Protein AF-A0A4Y2DB58-F1 (afdb_monomer)

Structure (mmCIF, N/CA/C/O backbone):
data_AF-A0A4Y2DB58-F1
#
_entry.id   AF-A0A4Y2DB58-F1
#
loop_
_atom_site.group_PDB
_atom_site.id
_atom_site.type_symbol
_atom_site.label_atom_id
_atom_site.label_alt_id
_atom_site.label_comp_id
_atom_site.label_asym_id
_atom_site.label_entity_id
_atom_site.label_seq_id
_atom_site.pdbx_PDB_ins_code
_atom_site.Cartn_x
_atom_site.Cartn_y
_atom_site.Cartn_z
_atom_site.occupancy
_atom_site.B_iso_or_equiv
_atom_site.auth_seq_id
_atom_site.auth_comp_id
_atom_site.auth_asym_id
_atom_site.auth_atom_id
_atom_site.pdbx_PDB_model_num
ATOM 1 N N . MET A 1 1 ? -13.219 24.966 27.062 1.00 61.16 1 MET A N 1
ATOM 2 C CA . MET A 1 1 ? -11.908 24.393 26.694 1.00 61.16 1 MET A CA 1
ATOM 3 C C . MET A 1 1 ? -12.180 23.320 25.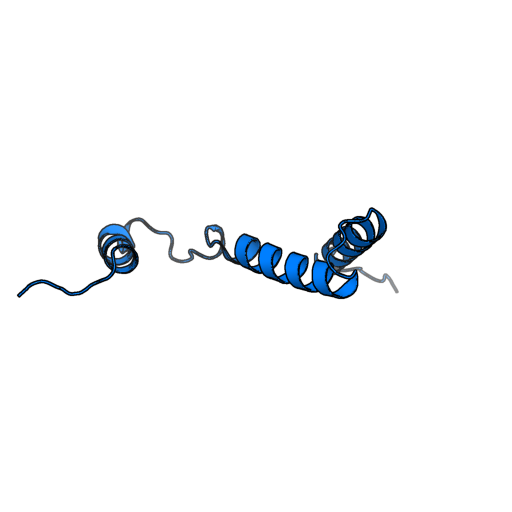652 1.00 61.16 1 MET A C 1
ATOM 5 O O . MET A 1 1 ? -12.712 22.279 26.007 1.00 61.16 1 MET A O 1
ATOM 9 N N . GLY A 1 2 ? -11.994 23.630 24.366 1.00 61.97 2 GLY A N 1
ATOM 10 C CA . GLY A 1 2 ? -12.282 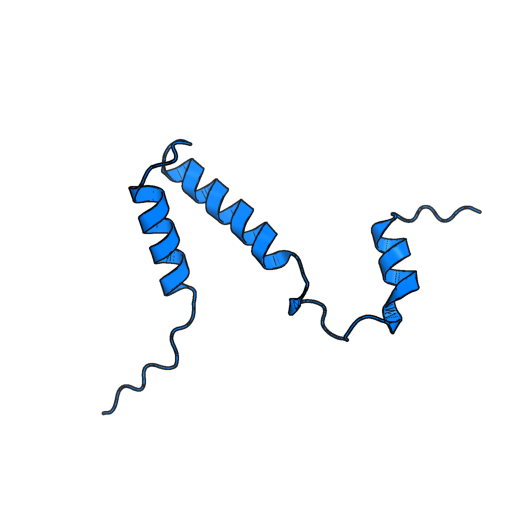22.694 23.274 1.00 61.97 2 GLY A CA 1
ATOM 11 C C . 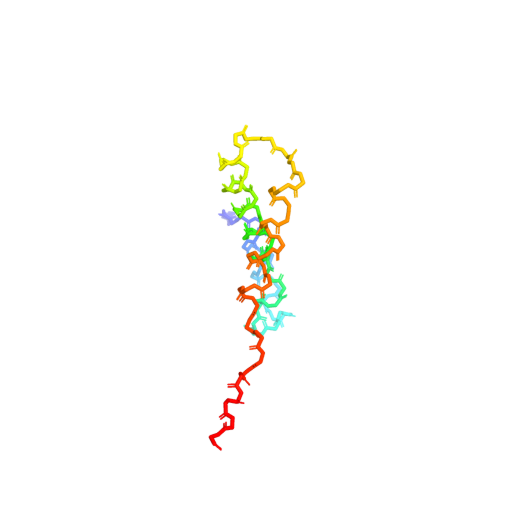GLY A 1 2 ? -11.144 21.690 23.137 1.00 61.97 2 GLY A C 1
ATOM 12 O O . GLY A 1 2 ? -9.987 22.094 23.056 1.00 61.97 2 GLY A O 1
ATOM 13 N N . CYS A 1 3 ? -11.460 20.398 23.174 1.00 67.88 3 CYS A N 1
ATOM 14 C CA . CYS A 1 3 ? -10.473 19.345 22.974 1.00 67.88 3 CYS A CA 1
ATOM 15 C C . CYS A 1 3 ? -9.941 19.418 21.534 1.00 67.88 3 CYS A C 1
ATOM 17 O O . CYS A 1 3 ? -10.718 19.404 20.583 1.00 67.88 3 CYS A O 1
ATOM 19 N N . ASN A 1 4 ? -8.621 19.517 21.378 1.00 83.81 4 ASN A N 1
ATOM 20 C CA . ASN A 1 4 ? -7.948 19.611 20.083 1.00 83.81 4 ASN A CA 1
ATOM 21 C C . ASN A 1 4 ? -7.617 18.197 19.576 1.00 83.81 4 ASN A C 1
ATOM 23 O O . ASN A 1 4 ? -6.456 17.818 19.431 1.00 83.81 4 ASN A O 1
ATOM 27 N N . MET A 1 5 ? -8.646 17.366 19.425 1.00 88.12 5 MET A N 1
ATOM 28 C CA . MET A 1 5 ? -8.499 15.960 19.062 1.00 88.12 5 MET A CA 1
ATOM 29 C C . MET A 1 5 ? -8.912 15.753 17.607 1.00 88.12 5 MET A C 1
ATOM 31 O O . MET A 1 5 ? -9.913 16.296 17.139 1.00 88.12 5 MET A O 1
ATOM 35 N N . SER A 1 6 ? -8.119 14.976 16.868 1.00 91.81 6 SER A N 1
ATOM 36 C CA . SER A 1 6 ? -8.448 14.662 15.480 1.00 91.81 6 SER A CA 1
ATOM 37 C C . SER A 1 6 ? -9.723 13.821 15.416 1.00 91.81 6 SER A C 1
ATOM 39 O O . SER A 1 6 ? -10.002 13.017 16.309 1.00 91.81 6 SER A O 1
ATOM 41 N N . LEU A 1 7 ? -10.481 13.970 14.330 1.00 90.69 7 LEU A N 1
ATOM 42 C CA . LEU A 1 7 ? -11.744 13.255 14.132 1.00 90.69 7 LEU A CA 1
ATOM 43 C C . LEU A 1 7 ? -11.593 11.732 14.293 1.00 90.69 7 LEU A C 1
ATOM 45 O O . LEU A 1 7 ? -12.463 11.084 14.865 1.00 90.69 7 LEU A O 1
ATOM 49 N N . LYS A 1 8 ? -10.460 11.170 13.850 1.00 87.75 8 LYS A N 1
ATOM 50 C CA . LYS A 1 8 ? -10.154 9.738 13.979 1.00 87.75 8 LYS A CA 1
ATOM 51 C C . LYS A 1 8 ? -10.036 9.292 15.439 1.00 87.75 8 LYS A C 1
ATOM 53 O O . LYS A 1 8 ? -10.597 8.264 15.799 1.00 87.75 8 LYS A O 1
ATOM 58 N N . ILE A 1 9 ? -9.337 10.062 16.278 1.00 88.50 9 ILE A N 1
ATOM 59 C CA . ILE A 1 9 ? -9.175 9.730 17.703 1.00 88.50 9 ILE A CA 1
ATOM 60 C C . ILE A 1 9 ? -10.497 9.927 18.447 1.00 88.50 9 ILE A C 1
ATOM 62 O O . ILE A 1 9 ? -10.858 9.090 19.270 1.00 88.50 9 ILE A O 1
ATOM 66 N N . HIS A 1 10 ? -11.255 10.973 18.102 1.00 90.69 10 HIS A N 1
ATOM 67 C CA . HIS A 1 10 ? -12.596 11.180 18.645 1.00 90.69 10 HIS A CA 1
ATOM 68 C C . HIS A 1 10 ? -13.515 9.988 18.355 1.00 90.69 10 HIS A C 1
ATOM 70 O O . HIS A 1 10 ? -14.156 9.472 19.265 1.00 90.69 10 HIS A O 1
ATOM 76 N N . PHE A 1 11 ? -13.534 9.516 17.107 1.00 88.44 11 PHE A N 1
ATOM 77 C CA . PHE A 1 11 ? -14.340 8.369 16.700 1.00 88.44 11 PHE A CA 1
ATOM 78 C C . PHE A 1 11 ? -13.905 7.073 17.397 1.00 88.44 11 PHE A C 1
ATOM 80 O O . PHE A 1 11 ? -14.744 6.334 17.905 1.00 88.44 11 PHE A O 1
ATOM 87 N N . LEU A 1 12 ? -12.596 6.816 17.480 1.00 88.50 12 LEU A N 1
ATOM 88 C CA . LEU A 1 12 ? -12.064 5.638 18.166 1.00 88.50 12 LEU A CA 1
ATOM 89 C C . LEU A 1 12 ? -12.438 5.630 19.654 1.00 88.50 12 LEU A C 1
ATOM 91 O O . LEU A 1 12 ? -12.882 4.609 20.163 1.00 88.50 12 LEU A O 1
ATOM 95 N N . HIS A 1 13 ? -12.303 6.770 20.336 1.00 87.44 13 HIS A N 1
ATOM 96 C CA . HIS A 1 13 ? -12.630 6.894 21.755 1.00 87.44 13 HIS A CA 1
ATOM 97 C C . HIS A 1 13 ? -14.133 6.735 22.021 1.00 87.44 13 HIS A C 1
ATOM 99 O O . HIS A 1 13 ? -14.523 6.026 22.943 1.00 87.44 13 HIS A O 1
ATOM 105 N N . SER A 1 14 ? -14.991 7.371 21.216 1.00 89.81 14 SER A N 1
ATOM 106 C CA . SER A 1 14 ? -16.451 7.290 21.377 1.00 89.81 14 SER A CA 1
ATOM 107 C C . SER A 1 14 ? -17.031 5.907 21.084 1.00 89.81 14 SER A C 1
ATOM 109 O O . SER A 1 14 ? -18.124 5.610 21.558 1.00 89.81 14 SER A O 1
ATOM 111 N N . HIS A 1 15 ? -16.328 5.074 20.314 1.00 88.81 15 HIS A N 1
ATOM 112 C CA . HIS A 1 15 ? -16.825 3.768 19.887 1.00 88.81 15 HIS A CA 1
ATOM 113 C C . HIS A 1 15 ? -15.970 2.588 20.350 1.00 88.81 15 HIS A C 1
ATOM 115 O O . HIS A 1 15 ? -16.168 1.477 19.866 1.00 88.81 15 HIS A O 1
ATOM 121 N N . LEU A 1 16 ? -15.044 2.806 21.289 1.00 87.06 16 LEU A N 1
ATOM 122 C CA . LEU A 1 16 ? -14.083 1.786 21.712 1.00 87.06 16 LEU A CA 1
ATOM 123 C C . LEU A 1 16 ? -14.768 0.494 22.186 1.00 87.06 16 LEU A C 1
ATOM 125 O O . LEU A 1 16 ? -14.324 -0.594 21.843 1.00 87.06 16 LEU A O 1
ATOM 129 N N . GLU A 1 17 ? -15.886 0.621 22.902 1.00 89.25 17 GLU A N 1
ATOM 130 C CA . GLU A 1 17 ? -16.668 -0.502 23.439 1.00 89.25 17 GLU A CA 1
ATOM 131 C C . GLU A 1 17 ? -17.408 -1.322 22.364 1.00 89.25 17 GLU A C 1
ATOM 133 O O . GLU A 1 17 ? -17.812 -2.451 22.629 1.00 89.25 17 GLU A O 1
ATOM 138 N N . PHE A 1 18 ? -17.590 -0.782 21.152 1.00 88.62 18 PHE A N 1
ATOM 139 C CA . PHE A 1 18 ? -18.235 -1.494 20.039 1.00 88.62 18 PHE A CA 1
ATOM 140 C C . PHE A 1 18 ? -17.251 -2.311 19.199 1.00 88.62 18 PHE A C 1
ATOM 142 O O . PHE A 1 18 ? -17.675 -3.126 18.377 1.00 88.62 18 PHE A O 1
ATOM 149 N N . TYR A 1 19 ? -15.950 -2.076 19.361 1.00 83.81 19 TYR A N 1
ATOM 150 C CA . TYR A 1 19 ? -14.931 -2.768 18.591 1.00 83.81 19 TYR A CA 1
ATOM 151 C C . TYR A 1 19 ? -14.549 -4.103 19.235 1.00 83.81 19 TYR A C 1
ATOM 153 O O . TYR A 1 19 ? -14.506 -4.215 20.461 1.00 83.81 19 TYR A O 1
ATOM 161 N N . PRO A 1 20 ? -14.232 -5.129 18.426 1.00 87.25 20 PRO A N 1
ATOM 162 C CA . PRO A 1 20 ? -13.571 -6.315 18.949 1.00 87.25 20 PRO A CA 1
ATOM 163 C C . PRO A 1 20 ? -12.204 -5.934 19.531 1.00 87.25 20 PRO A C 1
ATOM 165 O O . PRO A 1 20 ? -11.569 -4.980 19.083 1.00 87.25 20 PRO A O 1
ATOM 168 N N . GLU A 1 21 ? -11.713 -6.735 20.478 1.00 87.56 21 GLU A N 1
ATOM 169 C CA . GLU A 1 21 ? -10.405 -6.535 21.123 1.00 87.56 21 GLU A CA 1
ATOM 170 C C . GLU A 1 21 ? -9.247 -6.449 20.108 1.00 87.56 21 GLU A C 1
ATOM 172 O O . GLU A 1 21 ? -8.260 -5.753 20.337 1.00 87.56 21 GLU A O 1
ATOM 177 N N . ASN A 1 22 ? -9.390 -7.106 18.950 1.00 88.69 22 ASN A N 1
ATOM 178 C CA . ASN A 1 22 ? -8.440 -7.036 17.847 1.00 88.69 22 ASN A CA 1
ATOM 179 C C . ASN A 1 22 ? -9.072 -6.430 16.585 1.00 88.69 22 ASN A C 1
ATOM 181 O O . ASN A 1 22 ? -9.953 -7.030 15.967 1.00 88.69 22 ASN A O 1
ATOM 185 N N . LEU A 1 23 ? -8.546 -5.279 16.161 1.00 86.62 23 LEU A N 1
ATOM 186 C CA . LEU A 1 23 ? -8.913 -4.603 14.914 1.00 86.62 23 LEU A CA 1
ATOM 187 C C . LEU A 1 23 ? -8.038 -4.994 13.719 1.00 86.62 23 LEU A C 1
ATOM 189 O O . LEU A 1 23 ? -8.324 -4.572 12.605 1.00 86.62 23 LEU A O 1
ATOM 193 N N . GLY A 1 24 ? -7.001 -5.810 13.918 1.00 89.19 24 GLY A N 1
ATOM 194 C CA . GLY A 1 24 ? -6.108 -6.277 12.855 1.00 89.19 24 GLY A CA 1
ATOM 195 C C . GLY A 1 24 ? -6.836 -6.833 11.621 1.00 89.19 24 GLY A C 1
ATOM 196 O O . GLY A 1 24 ? -6.486 -6.444 10.514 1.00 89.19 24 GLY A O 1
ATOM 197 N N . PRO A 1 25 ? -7.895 -7.659 11.758 1.00 89.31 25 PRO A N 1
ATOM 198 C CA . PRO A 1 25 ? -8.626 -8.181 10.598 1.00 89.31 25 PRO A CA 1
ATOM 199 C C . PRO A 1 25 ? -9.391 -7.129 9.781 1.00 89.31 25 PRO A C 1
ATOM 201 O O . PRO A 1 25 ? -9.712 -7.387 8.625 1.00 89.31 25 PRO A O 1
ATOM 204 N N . VAL A 1 26 ? -9.719 -5.978 10.378 1.00 86.12 26 VAL A N 1
ATOM 205 C CA . VAL A 1 26 ? -10.434 -4.863 9.724 1.00 86.12 26 VAL A CA 1
ATOM 206 C C . VAL A 1 26 ? -9.526 -3.657 9.474 1.00 86.12 26 VAL A C 1
ATOM 208 O O . VAL A 1 26 ? -9.998 -2.611 9.030 1.00 86.12 26 VAL A O 1
ATOM 211 N N . SER A 1 27 ? -8.235 -3.778 9.790 1.00 88.81 27 SER A N 1
ATOM 212 C CA . SER A 1 27 ? -7.261 -2.727 9.544 1.00 88.81 27 SER A CA 1
ATOM 213 C C . SER A 1 27 ? -6.996 -2.609 8.043 1.00 88.81 27 SER A C 1
ATOM 215 O O . SER A 1 27 ? -7.124 -3.569 7.281 1.00 88.81 27 SER A O 1
ATOM 217 N N . ASP A 1 28 ? -6.568 -1.425 7.615 1.00 92.44 28 ASP A N 1
ATOM 218 C CA . ASP A 1 28 ? -6.151 -1.187 6.231 1.00 92.44 28 ASP A CA 1
ATOM 219 C C . ASP A 1 28 ? -4.696 -1.626 5.971 1.00 92.44 28 ASP A C 1
ATOM 221 O O . ASP A 1 28 ? -4.055 -1.207 5.013 1.00 92.44 28 ASP A O 1
ATOM 225 N N . GLU A 1 29 ? -4.128 -2.472 6.835 1.00 92.88 29 GLU A N 1
ATOM 226 C CA . GLU A 1 29 ? -2.723 -2.885 6.751 1.00 92.88 29 GLU A CA 1
ATOM 227 C C . GLU A 1 29 ? -2.399 -3.562 5.413 1.00 92.88 29 GLU A C 1
ATOM 229 O O . GLU A 1 29 ? -1.361 -3.294 4.807 1.00 92.88 29 GLU A O 1
ATOM 234 N N . HIS A 1 30 ? -3.319 -4.383 4.899 1.00 89.50 30 HIS A N 1
ATOM 235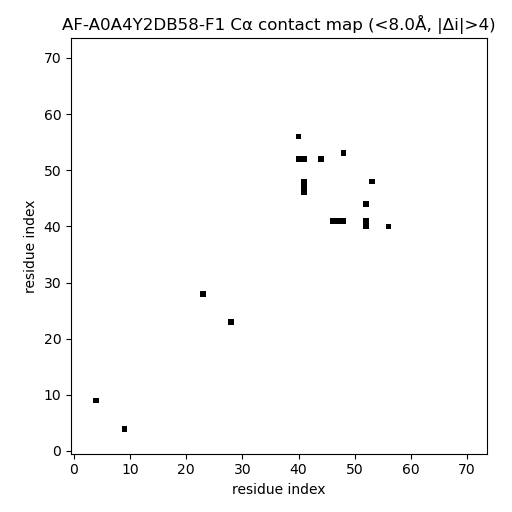 C CA . HIS A 1 30 ? -3.163 -5.020 3.591 1.00 89.50 30 HIS A CA 1
ATOM 236 C C . HIS A 1 30 ? -3.247 -4.013 2.434 1.00 89.50 30 HIS A C 1
ATOM 238 O O . HIS A 1 30 ? -2.520 -4.162 1.451 1.00 89.50 30 HIS A O 1
ATOM 244 N N . GLY A 1 31 ? -4.1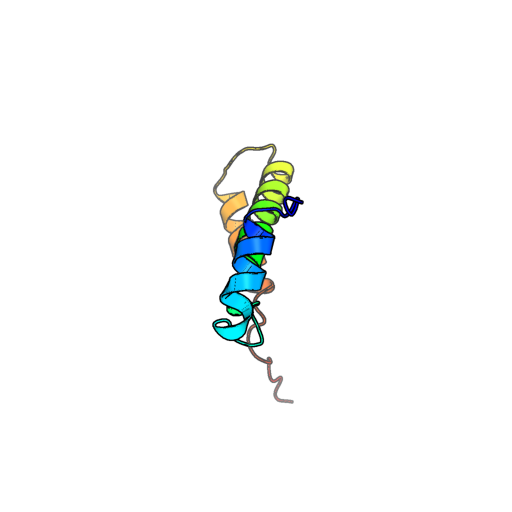04 -2.991 2.543 1.00 92.69 31 GLY A N 1
ATOM 245 C CA . GLY A 1 31 ? -4.222 -1.926 1.546 1.00 92.69 31 GLY A CA 1
ATOM 246 C C . GLY A 1 31 ? -2.961 -1.067 1.495 1.00 92.69 31 GLY A C 1
ATOM 247 O O . GLY A 1 31 ? -2.357 -0.895 0.435 1.00 92.69 31 GLY A O 1
ATOM 248 N N . GLU A 1 32 ? -2.480 -0.624 2.653 1.00 95.69 32 GLU A N 1
ATOM 249 C CA . GLU A 1 32 ? -1.228 0.126 2.778 1.00 95.69 32 GLU A CA 1
ATOM 250 C C . GLU A 1 32 ? -0.026 -0.680 2.263 1.00 95.69 32 GLU A C 1
ATOM 252 O O . GLU A 1 32 ? 0.820 -0.163 1.522 1.00 95.69 32 GLU A O 1
ATOM 257 N N . ARG A 1 33 ? 0.030 -1.982 2.576 1.00 92.69 33 ARG A N 1
ATOM 258 C CA . ARG A 1 33 ? 1.074 -2.869 2.053 1.00 92.69 33 ARG A CA 1
ATOM 259 C C . ARG A 1 33 ? 1.009 -3.000 0.534 1.00 92.69 33 ARG A C 1
ATOM 261 O O . ARG A 1 33 ? 2.043 -2.905 -0.128 1.00 92.69 33 ARG A O 1
ATOM 268 N N . PHE A 1 34 ? -0.190 -3.157 -0.023 1.00 91.25 34 PHE A N 1
ATOM 269 C CA . PHE A 1 34 ? -0.401 -3.191 -1.468 1.00 91.25 34 PHE A CA 1
ATOM 270 C C . PHE A 1 34 ? 0.160 -1.934 -2.145 1.00 91.25 34 PHE A C 1
ATOM 272 O O . PHE A 1 34 ? 0.911 -2.039 -3.117 1.00 91.25 34 PHE A O 1
ATOM 279 N N . HIS A 1 35 ? -0.123 -0.744 -1.609 1.00 93.19 35 HIS A N 1
ATOM 280 C CA . HIS A 1 35 ? 0.395 0.511 -2.159 1.00 93.19 35 HIS A CA 1
ATOM 281 C C . HIS A 1 35 ? 1.930 0.575 -2.166 1.00 93.19 35 HIS A C 1
ATOM 283 O O . HIS A 1 35 ? 2.529 1.014 -3.158 1.00 93.19 35 HIS A O 1
ATOM 289 N N . GLN A 1 36 ? 2.575 0.106 -1.096 1.00 93.44 36 GLN A N 1
ATOM 290 C CA . GLN A 1 36 ? 4.036 0.040 -1.013 1.00 93.44 36 GLN A CA 1
ATOM 291 C C . GLN A 1 36 ? 4.620 -0.950 -2.026 1.00 93.44 36 GLN A C 1
ATOM 293 O O . GLN A 1 36 ? 5.550 -0.608 -2.761 1.00 93.44 36 GLN A O 1
ATOM 298 N N . ASP A 1 37 ? 4.060 -2.156 -2.114 1.00 91.69 37 ASP A N 1
ATOM 299 C CA . ASP A 1 37 ? 4.559 -3.200 -3.009 1.00 91.69 37 ASP A CA 1
ATOM 300 C C . ASP A 1 37 ? 4.403 -2.806 -4.480 1.00 91.69 37 ASP A C 1
ATOM 302 O O . ASP A 1 37 ? 5.336 -2.979 -5.271 1.00 91.69 37 ASP A O 1
ATOM 306 N N . ILE A 1 38 ? 3.275 -2.190 -4.844 1.00 91.00 38 ILE A N 1
ATOM 307 C CA . ILE A 1 38 ? 3.066 -1.642 -6.185 1.00 91.00 38 ILE A CA 1
ATOM 308 C C . ILE A 1 38 ? 4.042 -0.503 -6.483 1.00 91.00 38 ILE A C 1
ATOM 310 O O . ILE A 1 38 ? 4.601 -0.475 -7.578 1.00 91.00 38 ILE A O 1
ATOM 314 N N . SER A 1 39 ? 4.304 0.399 -5.534 1.00 91.69 39 SER A N 1
ATOM 315 C CA . SER A 1 39 ? 5.276 1.488 -5.726 1.00 91.69 39 SER A CA 1
ATOM 316 C C . SER A 1 39 ? 6.692 0.949 -5.956 1.00 91.69 39 SER A C 1
ATOM 318 O O . SER A 1 39 ? 7.379 1.368 -6.890 1.00 91.69 39 SER A O 1
ATOM 320 N N . ASN A 1 40 ? 7.105 -0.048 -5.170 1.00 91.88 40 ASN A N 1
ATOM 321 C CA . ASN A 1 40 ? 8.394 -0.724 -5.318 1.00 91.88 40 ASN A CA 1
ATOM 322 C C . ASN A 1 40 ? 8.500 -1.473 -6.651 1.00 91.88 40 ASN A C 1
ATOM 324 O O . ASN A 1 40 ? 9.530 -1.428 -7.327 1.00 91.88 40 ASN A O 1
ATOM 328 N N . MET A 1 41 ? 7.433 -2.163 -7.057 1.00 91.44 41 MET A N 1
ATOM 329 C CA . MET A 1 41 ? 7.351 -2.807 -8.365 1.00 91.44 41 MET A CA 1
ATOM 330 C C . MET A 1 41 ? 7.449 -1.772 -9.485 1.00 91.44 41 MET A C 1
ATOM 332 O O . MET A 1 41 ? 8.295 -1.907 -10.362 1.00 91.44 41 MET A O 1
ATOM 336 N N . ALA A 1 42 ? 6.665 -0.696 -9.434 1.00 90.56 42 ALA A N 1
ATOM 337 C CA . ALA A 1 42 ? 6.704 0.360 -10.434 1.00 90.56 42 ALA A CA 1
ATOM 338 C C . ALA A 1 42 ? 8.119 0.941 -10.567 1.00 90.56 42 ALA A C 1
ATOM 340 O O . ALA A 1 42 ? 8.616 1.055 -11.685 1.00 90.56 42 ALA A O 1
ATOM 341 N N . ALA A 1 43 ? 8.818 1.207 -9.459 1.00 92.06 43 ALA A N 1
ATOM 342 C CA . ALA A 1 43 ? 10.208 1.660 -9.485 1.00 92.06 43 ALA A CA 1
ATOM 343 C C . ALA A 1 43 ? 11.145 0.671 -10.209 1.00 92.06 43 ALA A C 1
ATOM 345 O O . ALA A 1 43 ? 11.940 1.089 -11.052 1.00 92.06 43 ALA A O 1
ATOM 346 N N . ARG A 1 44 ? 11.008 -0.642 -9.964 1.00 91.56 44 ARG A N 1
ATOM 347 C CA . ARG A 1 44 ? 11.814 -1.686 -10.629 1.00 91.56 44 ARG A CA 1
ATOM 348 C C . ARG A 1 44 ? 11.614 -1.754 -12.143 1.00 91.56 44 ARG A C 1
ATOM 350 O O . ARG A 1 44 ? 12.570 -2.030 -12.862 1.00 91.56 44 ARG A O 1
ATOM 357 N N . TYR A 1 45 ? 10.404 -1.487 -12.634 1.00 91.12 45 TYR A N 1
ATOM 358 C CA . TYR A 1 45 ? 10.083 -1.515 -14.070 1.00 91.12 45 TYR A CA 1
ATOM 359 C C . TYR A 1 45 ? 10.012 -0.112 -14.700 1.00 91.12 45 TYR A C 1
ATOM 361 O O . TYR A 1 45 ? 9.431 0.061 -15.774 1.00 91.12 45 TYR A O 1
ATOM 369 N N . GLY A 1 46 ? 10.600 0.905 -14.057 1.00 90.00 46 GLY A N 1
ATOM 370 C CA . GLY A 1 46 ? 10.695 2.263 -14.606 1.00 90.00 46 GLY A CA 1
ATOM 371 C C . GLY A 1 46 ? 9.344 2.970 -14.767 1.00 90.00 46 GLY A C 1
ATOM 372 O O . GLY A 1 46 ? 9.128 3.683 -15.743 1.00 90.00 46 GLY A O 1
ATOM 373 N N . GLY A 1 47 ? 8.407 2.713 -13.856 1.00 84.06 47 GLY A N 1
ATOM 374 C CA . GLY A 1 47 ? 7.055 3.275 -13.834 1.00 84.06 47 GLY A CA 1
ATOM 375 C C . GLY A 1 47 ? 6.103 2.686 -14.877 1.00 84.06 47 GLY A C 1
ATOM 376 O O . GLY A 1 47 ? 4.946 3.097 -14.947 1.00 84.06 47 GLY A O 1
ATOM 377 N N . LYS A 1 48 ? 6.557 1.730 -15.699 1.00 82.31 48 LYS A N 1
ATOM 378 C CA . LYS A 1 48 ? 5.738 1.129 -16.755 1.00 82.31 48 LYS A CA 1
ATOM 379 C C . LYS A 1 48 ? 5.033 -0.121 -16.251 1.00 82.31 48 LYS A C 1
ATOM 381 O O . LYS A 1 48 ? 5.667 -1.151 -16.018 1.00 82.31 48 LYS A O 1
ATOM 386 N N . TRP A 1 49 ? 3.708 -0.054 -16.205 1.00 82.75 49 TRP A N 1
ATOM 387 C CA . TRP A 1 49 ? 2.861 -1.232 -16.067 1.00 82.75 49 TRP A CA 1
ATOM 388 C C . TRP A 1 49 ? 3.053 -2.144 -17.277 1.00 82.75 49 TRP A C 1
ATOM 390 O O . TRP A 1 49 ? 2.766 -1.765 -18.412 1.00 82.75 49 TRP A O 1
ATOM 400 N N . ASN A 1 50 ? 3.576 -3.344 -17.046 1.00 85.38 50 ASN A N 1
ATOM 401 C CA . ASN A 1 50 ? 3.752 -4.352 -18.082 1.00 85.38 50 ASN A CA 1
ATOM 402 C C . ASN A 1 50 ? 3.343 -5.734 -17.551 1.00 85.38 50 ASN A C 1
ATOM 404 O O . ASN A 1 50 ? 3.305 -5.969 -16.344 1.00 85.38 50 ASN A O 1
ATOM 408 N N . THR A 1 51 ? 3.046 -6.667 -18.454 1.00 88.31 51 THR A N 1
ATOM 409 C CA . THR A 1 51 ? 2.574 -8.012 -18.089 1.00 88.31 51 THR A CA 1
ATOM 410 C C . THR A 1 51 ? 3.587 -8.791 -17.245 1.00 88.31 51 THR A C 1
ATOM 412 O O . THR A 1 51 ? 3.185 -9.602 -16.417 1.00 88.31 51 THR A O 1
ATOM 415 N N . LYS A 1 52 ? 4.892 -8.528 -17.406 1.00 88.56 52 LYS A N 1
ATOM 416 C CA . LYS A 1 52 ? 5.950 -9.180 -16.617 1.00 88.56 52 LYS A CA 1
ATOM 417 C C . LYS A 1 52 ? 5.950 -8.688 -15.170 1.00 88.56 52 LYS A C 1
ATOM 419 O O . LYS A 1 52 ? 5.987 -9.508 -14.269 1.00 88.56 52 LYS A O 1
ATOM 424 N N . MET A 1 53 ? 5.796 -7.381 -14.948 1.00 91.44 53 MET A N 1
ATOM 425 C CA . MET A 1 53 ? 5.630 -6.793 -13.614 1.00 91.44 53 MET A CA 1
ATOM 426 C C . MET A 1 53 ? 4.451 -7.435 -12.877 1.00 91.44 53 MET A C 1
ATOM 428 O O . MET A 1 53 ? 4.585 -7.814 -11.718 1.00 91.44 53 MET A O 1
ATOM 432 N N . LEU A 1 54 ? 3.304 -7.582 -13.550 1.00 89.94 54 LEU A N 1
ATOM 433 C CA . LEU A 1 54 ? 2.130 -8.211 -12.945 1.00 89.94 54 LEU A CA 1
ATOM 434 C C . LEU A 1 54 ? 2.378 -9.694 -12.629 1.00 89.94 54 LEU A C 1
ATOM 436 O O . LEU A 1 54 ? 2.005 -10.155 -11.553 1.00 89.94 54 LEU A O 1
ATOM 440 N N . ALA A 1 55 ? 3.022 -10.430 -13.538 1.00 91.56 55 ALA A N 1
ATOM 441 C CA . ALA A 1 55 ? 3.377 -11.831 -13.319 1.00 91.56 55 ALA A CA 1
ATOM 442 C C . ALA A 1 55 ? 4.326 -12.000 -12.120 1.00 91.56 55 ALA A C 1
ATOM 444 O O . ALA A 1 55 ? 4.080 -12.849 -11.264 1.00 91.56 55 ALA A O 1
ATOM 445 N N . ASP A 1 56 ? 5.348 -11.150 -12.018 1.00 90.62 56 ASP A N 1
ATOM 446 C CA . ASP A 1 56 ? 6.313 -11.164 -10.918 1.00 90.62 56 ASP A CA 1
ATOM 447 C C . ASP A 1 56 ? 5.654 -10.764 -9.589 1.00 90.62 56 ASP A C 1
ATOM 449 O O . ASP A 1 56 ? 5.941 -11.360 -8.554 1.00 90.62 56 ASP A O 1
ATOM 453 N N . TYR A 1 57 ? 4.703 -9.826 -9.607 1.00 90.06 57 TYR A N 1
ATOM 454 C CA .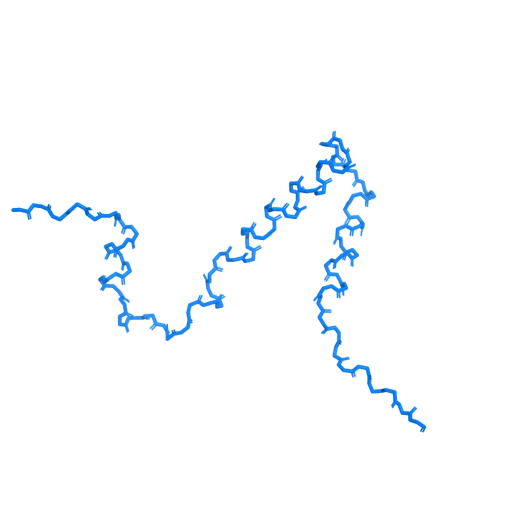 TYR A 1 57 ? 3.910 -9.471 -8.429 1.00 90.06 57 TYR A CA 1
ATOM 455 C C . TYR A 1 57 ? 3.024 -10.616 -7.933 1.00 90.06 57 TYR A C 1
ATOM 457 O O . TYR A 1 57 ? 3.072 -10.972 -6.753 1.00 90.06 57 TYR A O 1
ATOM 465 N N . ILE A 1 58 ? 2.281 -11.262 -8.834 1.00 89.62 58 ILE A N 1
ATOM 466 C CA . ILE A 1 58 ? 1.469 -12.441 -8.501 1.00 89.62 58 ILE A CA 1
ATOM 467 C C . ILE A 1 58 ? 2.357 -13.580 -7.978 1.00 89.62 58 ILE A C 1
ATOM 469 O O . ILE A 1 58 ? 1.965 -14.293 -7.052 1.00 89.62 58 ILE A O 1
ATOM 473 N N . TRP A 1 59 ? 3.560 -13.741 -8.536 1.00 90.44 59 TRP A N 1
ATOM 474 C CA . TRP A 1 59 ? 4.536 -14.715 -8.055 1.00 90.44 59 TRP A CA 1
ATOM 475 C C . TRP A 1 59 ? 4.997 -14.414 -6.625 1.00 90.44 59 TRP A C 1
ATOM 477 O O . TRP A 1 59 ? 4.960 -15.312 -5.784 1.00 90.44 59 TRP A O 1
ATOM 487 N N . THR A 1 60 ? 5.358 -13.161 -6.319 1.00 87.81 60 THR A N 1
ATOM 488 C CA . THR A 1 60 ? 5.739 -12.774 -4.951 1.00 87.81 60 THR A CA 1
ATOM 489 C C . THR A 1 60 ? 4.608 -13.005 -3.955 1.00 87.81 60 THR A C 1
ATOM 491 O O . THR A 1 60 ? 4.846 -13.603 -2.912 1.00 87.81 60 THR A O 1
ATOM 494 N N . LEU A 1 61 ? 3.366 -12.658 -4.312 1.00 86.62 61 LEU A N 1
ATOM 495 C CA . LEU A 1 61 ? 2.202 -12.901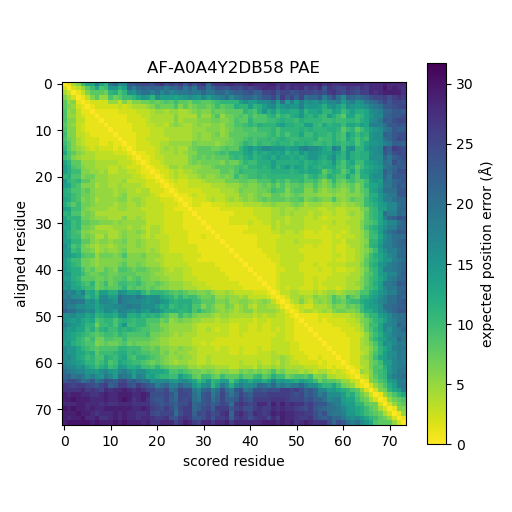 -3.458 1.00 86.62 61 LEU A CA 1
ATOM 496 C C . LEU A 1 61 ? 1.991 -14.394 -3.174 1.00 86.62 61 LEU A C 1
ATOM 498 O O . LEU A 1 61 ? 1.714 -14.773 -2.042 1.00 86.62 61 LEU A O 1
ATOM 502 N N . LYS A 1 62 ? 2.148 -15.267 -4.178 1.00 86.31 62 LYS A N 1
ATOM 503 C CA . LYS A 1 62 ? 2.005 -16.720 -3.989 1.00 86.31 62 LYS A CA 1
ATOM 504 C C . LYS A 1 62 ? 3.055 -17.331 -3.061 1.00 86.31 62 LYS A C 1
ATOM 506 O O . LYS A 1 62 ? 2.765 -18.362 -2.462 1.00 86.31 62 LYS A O 1
ATOM 511 N N . MET A 1 63 ? 4.255 -16.754 -2.998 1.00 81.25 63 MET A N 1
ATOM 512 C CA . MET A 1 63 ? 5.348 -17.236 -2.145 1.00 81.25 63 MET A CA 1
ATOM 513 C C . MET A 1 63 ? 5.260 -16.702 -0.714 1.00 81.25 63 MET A C 1
AT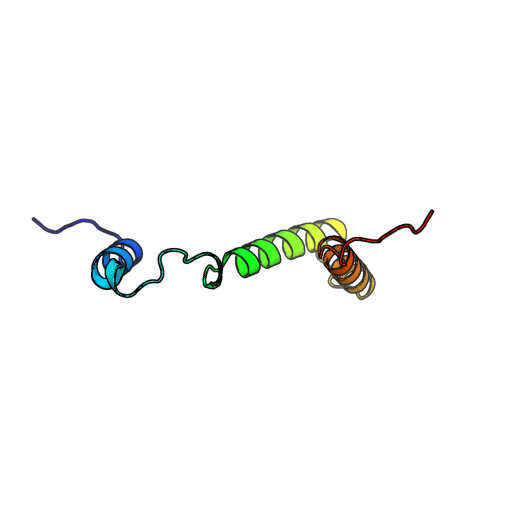OM 515 O O . MET A 1 63 ? 5.644 -17.411 0.210 1.00 81.25 63 MET A O 1
ATOM 519 N N . ASP A 1 64 ? 4.740 -15.485 -0.538 1.00 74.31 64 ASP A N 1
ATOM 520 C CA . ASP A 1 64 ? 4.554 -14.870 0.782 1.00 74.31 64 ASP A CA 1
ATOM 521 C C . ASP A 1 64 ? 3.364 -15.470 1.543 1.00 74.31 64 ASP A C 1
ATOM 523 O O . ASP A 1 64 ? 3.358 -15.495 2.772 1.00 74.31 64 ASP A O 1
ATOM 527 N N . ILE A 1 65 ? 2.368 -16.008 0.827 1.00 69.56 65 ILE A N 1
ATOM 528 C CA . ILE A 1 65 ? 1.311 -16.823 1.431 1.00 69.56 65 ILE A CA 1
ATOM 529 C C . ILE A 1 65 ? 1.953 -18.143 1.883 1.00 69.56 65 ILE A C 1
ATOM 531 O O . ILE A 1 65 ? 2.353 -18.930 1.019 1.00 69.56 65 ILE A O 1
ATOM 535 N N . PRO A 1 66 ? 2.022 -18.449 3.194 1.00 61.91 66 PRO A N 1
ATOM 536 C CA . PRO A 1 66 ? 2.555 -19.718 3.660 1.00 61.91 66 PRO A CA 1
ATOM 537 C C . PRO A 1 66 ? 1.626 -20.828 3.166 1.00 61.91 66 PRO A C 1
ATOM 539 O O . PRO A 1 66 ? 0.574 -21.092 3.750 1.00 61.91 66 PRO A O 1
ATOM 542 N N . GLN A 1 67 ? 1.985 -21.476 2.059 1.00 55.94 67 GLN A N 1
ATOM 543 C CA . GLN A 1 67 ? 1.367 -22.741 1.700 1.00 55.94 67 GLN A CA 1
ATOM 544 C C . GLN A 1 67 ? 1.654 -23.712 2.846 1.00 55.94 67 GLN A C 1
ATOM 546 O O . GLN A 1 67 ? 2.780 -23.814 3.339 1.00 55.94 67 GLN A O 1
ATOM 551 N N . ALA A 1 68 ? 0.575 -24.323 3.332 1.00 57.28 68 ALA A N 1
ATOM 552 C CA . ALA A 1 68 ? 0.526 -25.183 4.498 1.00 57.28 68 ALA A CA 1
ATOM 553 C C . ALA A 1 68 ? 1.740 -26.117 4.594 1.00 57.28 68 ALA A C 1
ATOM 555 O O . ALA A 1 68 ? 2.162 -26.689 3.591 1.00 57.28 68 ALA A O 1
ATOM 556 N N . LYS A 1 69 ? 2.254 -26.270 5.828 1.00 50.84 69 LYS A N 1
ATOM 557 C CA . LYS A 1 69 ? 3.302 -27.213 6.258 1.00 50.84 69 LYS A CA 1
ATOM 558 C C . LYS A 1 69 ? 3.543 -28.316 5.224 1.00 50.84 69 LYS A C 1
ATOM 560 O O . LYS A 1 69 ? 2.814 -29.304 5.196 1.00 50.84 69 LYS A O 1
ATOM 565 N N . HIS A 1 70 ? 4.580 -28.167 4.403 1.00 56.88 70 HIS A N 1
ATOM 566 C CA . HIS A 1 70 ? 5.046 -29.268 3.572 1.00 56.88 70 HIS A CA 1
ATOM 567 C C . HIS A 1 70 ? 5.565 -30.365 4.512 1.00 56.88 70 HIS A C 1
ATOM 569 O O . HIS A 1 70 ? 6.688 -30.293 5.012 1.00 56.88 70 HIS A O 1
ATOM 575 N N . SER A 1 71 ? 4.737 -31.365 4.812 1.00 58.53 71 SER A N 1
ATOM 576 C CA . SER A 1 71 ? 5.190 -32.579 5.479 1.00 58.53 71 SER A CA 1
ATOM 577 C C . SER A 1 71 ? 6.054 -33.354 4.488 1.00 58.53 71 SER A C 1
ATOM 579 O O . SER A 1 71 ? 5.534 -34.042 3.610 1.00 58.53 71 SER A O 1
ATOM 581 N N . ARG A 1 72 ? 7.382 -33.243 4.606 1.00 54.62 72 ARG A N 1
ATOM 582 C CA . ARG A 1 72 ? 8.272 -34.271 4.057 1.00 54.62 72 ARG A CA 1
ATOM 583 C C . ARG A 1 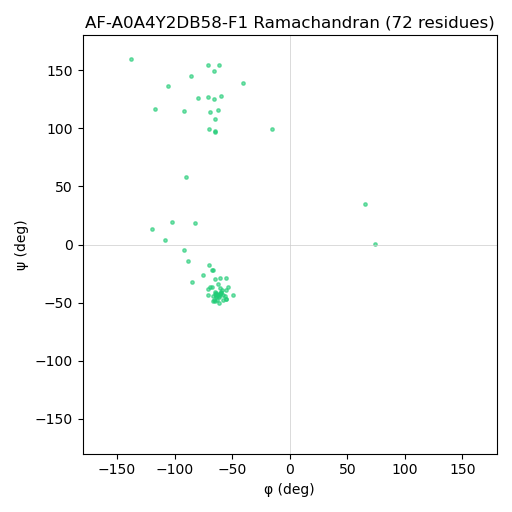72 ? 7.991 -35.546 4.847 1.00 54.62 72 ARG A C 1
ATOM 585 O O . ARG A 1 72 ? 8.325 -35.608 6.027 1.00 54.62 72 ARG A O 1
ATOM 592 N N . GLN A 1 73 ? 7.338 -36.520 4.221 1.00 48.09 73 GLN A N 1
ATOM 593 C CA . GLN A 1 73 ? 7.380 -37.890 4.723 1.00 48.09 73 GLN A CA 1
ATOM 594 C C . GLN A 1 73 ? 8.793 -38.422 4.457 1.00 48.09 73 GLN A C 1
ATOM 596 O O . GLN A 1 73 ? 9.313 -38.248 3.352 1.00 48.09 73 GLN A O 1
ATOM 601 N N . ALA A 1 74 ? 9.422 -38.926 5.519 1.00 54.59 74 ALA A N 1
ATOM 602 C CA . ALA A 1 74 ? 10.734 -39.565 5.499 1.00 54.59 74 ALA A CA 1
ATOM 603 C C . ALA A 1 74 ? 10.639 -40.992 4.951 1.00 54.59 74 ALA A C 1
ATOM 605 O O . ALA A 1 74 ? 9.572 -41.617 5.156 1.00 54.59 74 ALA A O 1
#

Foldseek 3Di:
DDDPDDPVVVVCVVCVVVDDPDCVVVDCPVVVVVVVLVVVLCVVVVNDDDPVSVVVVVVVVVVVPPDPPPPPDD

Solvent-accessible surface area (backbone atoms only — not comparable to full-atom values): 4815 Å² total; per-residue (Å²): 135,82,80,93,63,55,70,69,58,51,52,49,66,78,43,51,88,78,50,66,98,70,56,72,92,79,47,62,62,66,58,56,47,48,55,52,52,52,52,54,48,28,61,76,52,72,66,52,91,47,76,65,59,54,51,52,50,55,50,50,54,61,66,71,47,80,72,73,84,81,77,79,82,131

Mean predicted aligned error: 9.9 Å

Secondary structure (DSSP, 8-state):
------HHHHHHHHTGGGS-S--GGGSTHHHHHHHHHHHHHHHHTTT---HHHHHHHHHHHHHHS--S------

Organism: Araneus ventricosus (NCBI:txid182803)

Radius of gyration: 20.15 Å; Cα contacts (8 Å, |Δi|>4): 10; chains: 1; bounding box: 30×64×45 Å

Sequence (74 aa):
MGCNMSLKIHFLHSHLEFYPENLGPVSDEHGERFHQDISNMAARYGGKWNTKMLADYIWTLKMDIPQAKHSRQA

pLDDT: mean 83.57, std 12.28, range [48.09, 95.69]